Protein AF-A0AAN6LXQ5-F1 (afdb_monomer_lite)

pLDDT: mean 80.44, std 11.34, range [42.41, 91.75]

Radius of gyration: 15.54 Å; chains: 1; bounding box: 41×31×37 Å

Foldseek 3Di:
DDDDPVLVVLCVVLVVVLVVLLCLLPHCVLPDAKDKDKDWDWDFDQDPNDTDIAIKIKIWIWRPDPPPVPIGTSFIFDIDSDNSVNSVRRSVVSVVSSVVVVD

Sequence (103 aa):
MAQSAEEIKAIRDLKPLLLSDVHAAYGPKDGNNLRFDITTSSRIVTFDGKLVPRLIAQAIVYTSARPYASWTLVSKGEESNSILGAYVSLWNRVQADMGLIVG

Secondary structure (DSSP, 8-state):
-PPPHHHHHHHHHHHHHHHHHHHHHHGGGGTT-EEEEEEEEEEEEEETTEEEEEEEEEEEEEE-PSSGGG--EEEEPPPBSSHHHHHHHHHHHHHHHHHHHH-

Organism: NCBI:txid1892770

Structure (mmCIF, N/CA/C/O backbone):
data_AF-A0AAN6LXQ5-F1
#
_entry.id   AF-A0AAN6LXQ5-F1
#
loop_
_atom_site.group_PDB
_atom_site.id
_atom_site.type_symbol
_atom_site.label_atom_id
_atom_site.label_alt_id
_atom_site.label_comp_id
_atom_site.label_asym_id
_atom_site.label_entity_id
_atom_site.label_seq_id
_atom_site.pdbx_PDB_ins_code
_atom_site.Cartn_x
_atom_site.Cartn_y
_atom_site.Cartn_z
_atom_site.occupancy
_atom_site.B_iso_or_equiv
_atom_site.auth_seq_id
_atom_site.auth_comp_id
_atom_site.auth_asym_id
_atom_site.auth_atom_id
_atom_site.pdbx_PDB_model_num
ATOM 1 N N . MET A 1 1 ? 11.870 12.853 -13.337 1.00 46.09 1 MET A N 1
ATOM 2 C CA . MET A 1 1 ? 10.961 12.100 -14.225 1.00 46.09 1 MET A CA 1
ATOM 3 C C . MET A 1 1 ? 9.580 12.699 -14.036 1.00 46.09 1 MET A C 1
ATOM 5 O O . MET A 1 1 ? 9.120 12.720 -12.903 1.00 46.09 1 MET A O 1
ATOM 9 N N . ALA A 1 2 ? 8.991 13.303 -15.068 1.00 50.97 2 ALA A N 1
ATOM 10 C CA . ALA A 1 2 ? 7.633 13.837 -14.972 1.00 50.97 2 ALA A CA 1
ATOM 11 C C . ALA A 1 2 ? 6.647 12.658 -14.973 1.00 50.97 2 ALA A C 1
ATOM 13 O O . ALA A 1 2 ? 6.728 11.820 -15.868 1.00 50.97 2 ALA A O 1
ATOM 14 N N . GLN A 1 3 ? 5.770 12.561 -13.968 1.00 63.72 3 GLN A N 1
ATOM 15 C CA . GLN A 1 3 ? 4.656 11.605 -13.999 1.00 63.72 3 GLN A CA 1
ATOM 16 C C . GLN A 1 3 ? 3.745 11.944 -15.182 1.00 63.72 3 GLN A C 1
ATOM 18 O O . GLN A 1 3 ? 3.454 13.121 -15.415 1.00 63.72 3 GLN A O 1
ATOM 23 N N . SER A 1 4 ? 3.308 10.937 -15.942 1.00 77.88 4 SER A N 1
ATOM 24 C CA . SER A 1 4 ? 2.372 11.165 -17.045 1.00 77.88 4 SER A CA 1
ATOM 25 C C . SER A 1 4 ? 0.997 11.564 -16.491 1.00 77.88 4 SER A C 1
ATOM 27 O O . SER A 1 4 ? 0.593 11.131 -15.410 1.00 77.88 4 SER A O 1
ATOM 29 N N . ALA A 1 5 ? 0.251 12.399 -17.220 1.00 80.62 5 ALA A N 1
ATOM 30 C CA . ALA A 1 5 ? -1.090 12.829 -16.804 1.00 80.62 5 ALA A CA 1
ATOM 31 C C . ALA A 1 5 ? -2.054 11.641 -16.589 1.00 80.62 5 ALA A C 1
ATOM 33 O O . ALA A 1 5 ? -2.952 11.701 -15.748 1.00 80.62 5 ALA A O 1
ATOM 34 N N . GLU A 1 6 ? -1.835 10.547 -17.319 1.00 80.44 6 GLU A N 1
ATOM 35 C CA . GLU A 1 6 ? -2.576 9.291 -17.191 1.00 80.44 6 GLU A CA 1
ATOM 36 C C . GLU A 1 6 ? -2.296 8.587 -15.861 1.00 80.44 6 GLU A C 1
ATOM 38 O O . GLU A 1 6 ? -3.231 8.129 -15.205 1.00 80.44 6 GLU A O 1
ATOM 43 N N . GLU A 1 7 ? -1.035 8.559 -15.418 1.00 77.00 7 GLU A N 1
ATOM 44 C CA . GLU A 1 7 ? -0.651 7.955 -14.140 1.00 77.00 7 GLU A CA 1
ATOM 45 C C . GLU A 1 7 ? -1.277 8.718 -12.963 1.00 77.00 7 GLU A C 1
ATOM 47 O O . GLU A 1 7 ? -1.838 8.110 -12.051 1.00 77.00 7 GLU A O 1
ATOM 52 N N . ILE A 1 8 ? -1.280 10.054 -13.021 1.00 81.88 8 ILE A N 1
ATOM 53 C CA . ILE A 1 8 ? -1.916 10.905 -12.002 1.00 81.88 8 ILE A CA 1
ATOM 54 C C . ILE A 1 8 ? -3.425 10.644 -11.935 1.00 81.88 8 ILE A C 1
ATOM 56 O O . ILE A 1 8 ? -3.987 10.538 -10.842 1.00 81.88 8 ILE A O 1
ATOM 60 N N . LYS A 1 9 ? -4.090 10.521 -13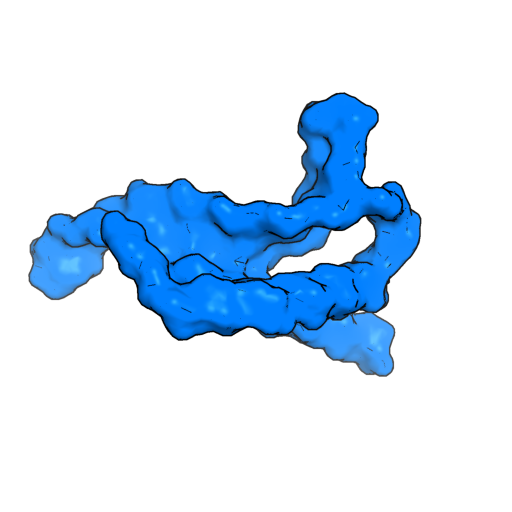.090 1.00 84.62 9 LYS A N 1
ATOM 61 C CA . LYS A 1 9 ? -5.527 10.230 -13.156 1.00 84.62 9 LYS A CA 1
ATOM 62 C C . LYS A 1 9 ? -5.845 8.852 -12.570 1.00 84.62 9 LYS A C 1
ATOM 64 O O . LYS A 1 9 ? -6.714 8.757 -11.710 1.00 84.62 9 LYS A O 1
ATOM 69 N N . ALA A 1 10 ? -5.104 7.817 -12.968 1.00 82.12 10 ALA A N 1
ATOM 70 C CA . ALA A 1 10 ? -5.297 6.460 -12.458 1.00 82.12 10 ALA A CA 1
ATOM 71 C C . ALA A 1 10 ? -5.118 6.391 -10.932 1.00 82.12 10 ALA A C 1
ATOM 73 O O . ALA A 1 10 ? -5.943 5.806 -10.234 1.00 82.12 10 ALA A O 1
ATOM 74 N N . ILE A 1 11 ? -4.089 7.055 -10.395 1.00 82.19 11 ILE A N 1
ATOM 75 C CA . ILE A 1 11 ? -3.862 7.162 -8.947 1.00 82.19 11 ILE A CA 1
ATOM 76 C C . ILE A 1 11 ? -5.038 7.861 -8.250 1.00 82.19 11 ILE A C 1
ATOM 78 O O . ILE A 1 11 ? -5.489 7.412 -7.193 1.00 82.19 11 ILE A O 1
ATOM 82 N N . ARG A 1 12 ? -5.547 8.955 -8.832 1.00 85.06 12 ARG A N 1
ATOM 83 C CA . ARG A 1 12 ? -6.673 9.717 -8.275 1.00 85.06 12 ARG A CA 1
ATOM 84 C C . ARG A 1 12 ? -7.945 8.879 -8.184 1.00 85.06 12 ARG A C 1
ATOM 86 O O . ARG A 1 12 ? -8.671 9.015 -7.204 1.00 85.06 12 ARG A O 1
ATOM 93 N N . ASP A 1 13 ? -8.190 8.032 -9.177 1.00 85.44 13 ASP A N 1
ATOM 94 C CA . ASP A 1 13 ? -9.405 7.225 -9.266 1.00 85.44 13 ASP A CA 1
ATOM 95 C C . ASP A 1 13 ? -9.309 5.946 -8.404 1.00 85.44 13 ASP A C 1
ATOM 97 O O . ASP A 1 13 ? -10.291 5.545 -7.783 1.00 85.44 13 ASP A O 1
ATOM 101 N N . LEU A 1 14 ? -8.117 5.344 -8.282 1.00 82.56 14 LEU A N 1
ATOM 102 C CA . LEU A 1 14 ? -7.891 4.131 -7.480 1.00 82.56 14 LEU A CA 1
ATOM 103 C C . LEU A 1 14 ? -7.801 4.397 -5.973 1.00 82.56 14 LEU A C 1
ATOM 105 O O . LEU A 1 14 ? -8.218 3.564 -5.168 1.00 82.56 14 LEU A O 1
ATOM 109 N N . LYS A 1 15 ? -7.251 5.546 -5.561 1.00 83.44 15 LYS A N 1
ATOM 110 C CA . LYS A 1 15 ? -7.007 5.844 -4.141 1.00 83.44 15 LYS A CA 1
ATOM 111 C C . LYS A 1 15 ? -8.278 5.795 -3.268 1.00 83.44 15 LYS A C 1
ATOM 113 O O . LYS A 1 15 ? -8.198 5.204 -2.191 1.00 83.44 15 LYS A O 1
ATOM 118 N N . PRO A 1 16 ? -9.428 6.375 -3.668 1.00 84.88 16 PRO A N 1
ATOM 119 C CA . PRO A 1 16 ? -10.662 6.288 -2.886 1.00 84.88 16 PRO A CA 1
ATOM 120 C C . PRO A 1 16 ? -11.180 4.853 -2.741 1.00 84.88 16 PRO A C 1
ATOM 122 O O . PRO A 1 16 ? -11.603 4.480 -1.650 1.00 84.88 16 PRO A O 1
ATOM 125 N N . LEU A 1 17 ? -11.104 4.051 -3.811 1.00 86.19 17 LEU A N 1
ATOM 126 C CA . LEU A 1 17 ? -11.531 2.647 -3.804 1.00 86.19 17 LEU A CA 1
ATOM 127 C C . LEU A 1 17 ? -10.693 1.835 -2.815 1.00 86.19 17 LEU A C 1
ATOM 129 O O . LEU A 1 17 ? -11.235 1.192 -1.924 1.00 86.19 17 LEU A O 1
ATOM 133 N N . LEU A 1 18 ? -9.369 1.975 -2.890 1.00 86.19 18 LEU A N 1
ATOM 134 C CA . LEU A 1 18 ? -8.448 1.305 -1.979 1.00 86.19 18 LEU A CA 1
ATOM 135 C C . LEU A 1 18 ? -8.716 1.666 -0.514 1.00 86.19 18 LEU A C 1
ATOM 137 O O . LEU A 1 18 ? -8.737 0.787 0.338 1.00 86.19 18 LEU A O 1
ATOM 141 N N . LEU A 1 19 ? -8.931 2.947 -0.199 1.00 83.44 19 LEU A N 1
ATOM 142 C CA . LEU A 1 19 ? -9.231 3.362 1.176 1.00 83.44 19 LEU A CA 1
ATOM 143 C C . LEU A 1 19 ? -10.579 2.821 1.670 1.00 83.44 19 LEU A C 1
ATOM 145 O O . LEU A 1 19 ? -10.689 2.476 2.846 1.00 83.44 19 LEU A O 1
ATOM 149 N N . SER A 1 20 ? -11.576 2.729 0.786 1.00 84.62 20 SER A N 1
ATOM 150 C CA . SER A 1 20 ? -12.866 2.102 1.088 1.00 84.62 20 SER A CA 1
ATOM 151 C C . SER A 1 20 ? -12.698 0.614 1.404 1.00 84.62 20 SER A C 1
ATOM 153 O O . SER A 1 20 ? -13.198 0.144 2.423 1.00 84.62 20 SER A O 1
ATOM 155 N N . ASP A 1 21 ? -11.939 -0.108 0.582 1.00 86.56 21 ASP A N 1
ATOM 156 C CA . ASP A 1 21 ? -11.690 -1.542 0.750 1.00 86.56 21 ASP A CA 1
ATOM 157 C C . ASP A 1 21 ? -10.873 -1.838 2.011 1.00 86.56 21 ASP A C 1
ATOM 159 O O . ASP A 1 21 ? -11.198 -2.743 2.774 1.00 86.56 21 ASP A O 1
ATOM 163 N N . VAL A 1 22 ? -9.857 -1.022 2.305 1.00 84.44 22 VAL A N 1
ATOM 164 C CA . VAL A 1 22 ? -9.102 -1.118 3.564 1.00 84.44 22 VAL A CA 1
ATOM 165 C C . VAL A 1 22 ? -10.030 -0.888 4.754 1.00 84.44 22 VAL A C 1
ATOM 167 O O . VAL A 1 22 ? -9.953 -1.609 5.746 1.00 84.44 22 VAL A O 1
ATOM 170 N N . HIS A 1 23 ? -10.919 0.103 4.680 1.00 81.00 23 HIS A N 1
ATOM 171 C CA . HIS A 1 23 ? -11.873 0.338 5.756 1.00 81.00 23 HIS A CA 1
ATOM 172 C C . HIS A 1 23 ? -12.823 -0.851 5.944 1.00 81.00 23 HIS A C 1
ATOM 174 O O . HIS A 1 23 ? -13.093 -1.228 7.079 1.00 81.00 23 HIS A O 1
ATOM 180 N N . ALA A 1 24 ? -13.282 -1.473 4.857 1.00 83.06 24 ALA A N 1
ATOM 181 C CA . ALA A 1 24 ? -14.119 -2.667 4.918 1.00 83.06 24 ALA A CA 1
ATOM 182 C C . ALA A 1 24 ? -13.371 -3.882 5.498 1.00 83.06 24 ALA A C 1
ATOM 184 O O . ALA A 1 24 ? -13.928 -4.600 6.325 1.00 83.06 24 ALA A O 1
ATOM 185 N N . ALA A 1 25 ? -12.111 -4.089 5.107 1.00 83.25 25 ALA A N 1
ATOM 186 C CA . ALA A 1 25 ? -11.289 -5.213 5.553 1.00 83.25 25 ALA A CA 1
ATOM 187 C C . ALA A 1 25 ? -10.852 -5.095 7.022 1.00 83.25 25 ALA A C 1
ATOM 189 O O . ALA A 1 25 ? -10.881 -6.076 7.764 1.00 83.25 25 ALA A O 1
ATOM 190 N N . TYR A 1 26 ? -10.432 -3.899 7.448 1.00 78.12 26 TYR A N 1
ATOM 191 C CA . TYR A 1 26 ? -9.741 -3.709 8.731 1.00 78.12 26 TYR A CA 1
ATOM 192 C C . TYR A 1 26 ? -10.540 -2.875 9.755 1.00 78.12 26 TYR A C 1
ATOM 194 O O . TYR A 1 26 ? -10.318 -3.008 10.959 1.00 78.12 26 TYR A O 1
ATOM 202 N N . GLY A 1 27 ? -11.546 -2.107 9.319 1.00 66.38 27 GLY A N 1
ATOM 203 C CA . GLY A 1 27 ? -12.615 -1.567 10.169 1.00 66.38 27 GLY A CA 1
ATOM 204 C C . GLY A 1 27 ? -12.196 -0.662 11.347 1.00 66.38 27 GLY A C 1
ATOM 205 O O . GLY A 1 27 ? -11.064 -0.185 11.431 1.00 66.38 27 GLY A O 1
ATOM 206 N N . PRO A 1 28 ? -13.118 -0.393 12.297 1.00 57.59 28 PRO A N 1
ATOM 207 C CA . PRO A 1 28 ? -12.932 0.574 13.388 1.00 57.59 28 PRO A CA 1
ATOM 208 C C . PRO A 1 28 ? -11.950 0.134 14.490 1.00 57.59 2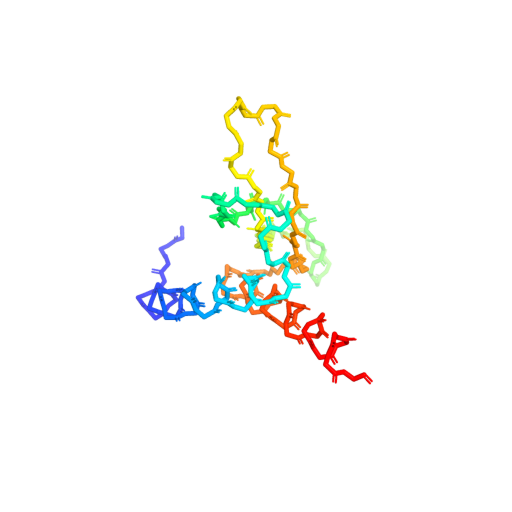8 PRO A C 1
ATOM 210 O O . PRO A 1 28 ? -11.747 0.888 15.441 1.00 57.59 28 PRO A O 1
ATOM 213 N N . LYS A 1 29 ? -11.318 -1.048 14.374 1.00 56.22 29 LYS A N 1
ATOM 214 C CA . LYS A 1 29 ? -10.248 -1.495 15.289 1.00 56.22 29 LYS A CA 1
ATOM 215 C C . LYS A 1 29 ? -9.043 -0.546 15.268 1.00 56.22 29 LYS A C 1
ATOM 217 O O . LYS A 1 29 ? -8.416 -0.350 16.301 1.00 56.22 29 LYS A O 1
ATOM 222 N N . ASP A 1 30 ? -8.819 0.110 14.131 1.00 58.91 30 ASP A N 1
ATOM 223 C CA . ASP A 1 30 ? -7.779 1.118 13.896 1.00 58.91 30 ASP A CA 1
ATOM 224 C C . ASP A 1 30 ? -8.367 2.539 13.755 1.00 58.91 30 ASP A C 1
ATOM 226 O O . ASP A 1 30 ? -7.879 3.395 13.009 1.00 58.91 30 ASP A O 1
ATOM 230 N N . GLY A 1 31 ? -9.470 2.760 14.480 1.00 54.25 31 GLY A N 1
ATOM 231 C CA . GLY A 1 31 ? -10.362 3.912 14.455 1.00 54.25 31 GLY A CA 1
ATOM 232 C C . GLY A 1 31 ? -9.723 5.263 14.123 1.00 54.25 31 GLY A C 1
ATOM 233 O O . GLY A 1 31 ? -8.994 5.864 14.910 1.00 54.25 31 GLY A O 1
ATOM 234 N N . ASN A 1 32 ? -10.171 5.781 12.980 1.00 60.03 32 ASN A N 1
ATOM 235 C CA . ASN A 1 32 ? -10.367 7.193 12.648 1.00 60.03 32 ASN A CA 1
ATOM 236 C C . ASN A 1 32 ? -9.261 7.971 11.946 1.00 60.03 32 ASN A C 1
ATOM 238 O O . ASN A 1 32 ? -9.507 9.128 11.628 1.00 60.03 32 ASN A O 1
ATOM 242 N N . ASN A 1 33 ? -8.117 7.387 11.589 1.00 73.31 33 ASN A N 1
ATOM 243 C CA . ASN A 1 33 ? -7.144 8.120 10.770 1.00 73.31 33 ASN A CA 1
ATOM 244 C C . ASN A 1 33 ? -6.293 7.209 9.880 1.00 73.31 33 ASN A C 1
ATOM 246 O O . ASN A 1 33 ? -5.068 7.234 9.960 1.00 73.31 33 ASN A O 1
ATOM 250 N N . LEU A 1 34 ? -6.904 6.412 9.005 1.00 77.62 34 LEU A N 1
ATOM 251 C CA . LEU A 1 34 ? -6.122 5.723 7.977 1.00 77.62 34 LEU A CA 1
ATOM 252 C C . LEU A 1 34 ? -5.458 6.754 7.058 1.00 77.62 34 LEU A C 1
ATOM 254 O O . LEU A 1 34 ? -6.097 7.672 6.536 1.00 77.62 34 LEU A O 1
ATOM 258 N N . ARG A 1 35 ? -4.151 6.613 6.873 1.00 80.62 35 ARG A N 1
ATOM 259 C CA . ARG A 1 35 ? -3.356 7.400 5.938 1.00 80.62 35 ARG A CA 1
ATOM 260 C C . ARG A 1 35 ? -2.721 6.468 4.939 1.00 80.62 35 ARG A C 1
ATOM 262 O O . ARG A 1 35 ? -2.334 5.351 5.257 1.00 80.62 35 ARG A O 1
ATOM 269 N N . PHE A 1 36 ? -2.629 6.978 3.728 1.00 83.25 36 PHE A N 1
ATOM 270 C CA . PHE A 1 36 ? -2.033 6.295 2.605 1.00 83.25 36 PHE A CA 1
ATOM 271 C C . PHE A 1 36 ? -0.774 7.050 2.201 1.00 83.25 36 PHE A C 1
ATOM 273 O O . PHE A 1 36 ? -0.833 8.276 2.047 1.00 83.25 36 PHE A O 1
ATOM 280 N N . ASP A 1 37 ? 0.310 6.318 1.977 1.00 86.56 37 ASP A N 1
ATOM 281 C CA . ASP A 1 37 ? 1.564 6.857 1.460 1.00 86.56 37 ASP A CA 1
ATOM 282 C C . ASP A 1 37 ? 2.233 5.871 0.493 1.00 86.56 37 ASP A C 1
ATOM 284 O O . ASP A 1 37 ? 1.874 4.692 0.421 1.00 86.56 37 ASP A O 1
ATOM 288 N N . ILE A 1 38 ? 3.191 6.373 -0.281 1.00 85.06 38 ILE A N 1
ATOM 289 C CA . ILE A 1 38 ? 4.002 5.591 -1.209 1.00 85.06 38 ILE A CA 1
ATOM 290 C C . ILE A 1 38 ? 5.455 5.8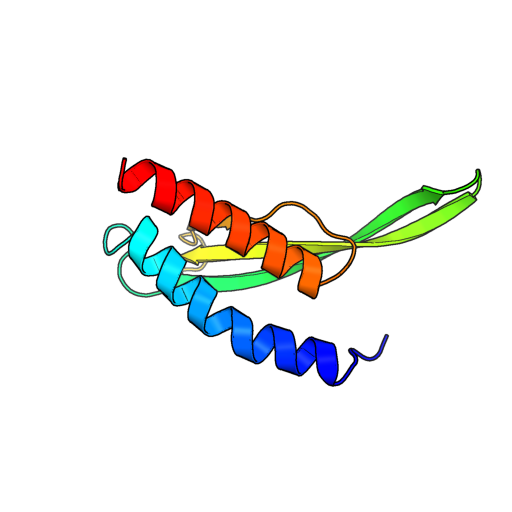63 -0.894 1.00 85.06 38 ILE A C 1
ATOM 292 O O . ILE A 1 38 ? 5.965 6.961 -1.110 1.00 85.06 38 ILE A O 1
ATOM 296 N N . THR A 1 39 ? 6.143 4.828 -0.440 1.00 88.06 39 THR A N 1
ATOM 297 C CA . THR A 1 39 ? 7.583 4.894 -0.263 1.00 88.06 39 THR A CA 1
ATOM 298 C C . THR A 1 39 ? 8.249 4.614 -1.602 1.00 88.06 39 THR A C 1
ATOM 300 O O . THR A 1 39 ? 7.902 3.671 -2.313 1.00 88.06 39 THR A O 1
ATOM 303 N N . THR A 1 40 ? 9.210 5.455 -1.973 1.00 85.94 40 THR A N 1
ATOM 304 C CA . THR A 1 40 ? 10.039 5.240 -3.159 1.00 85.94 40 THR A CA 1
ATOM 305 C C . THR A 1 40 ? 11.498 5.152 -2.754 1.00 85.94 40 THR A C 1
ATOM 307 O O . THR A 1 40 ? 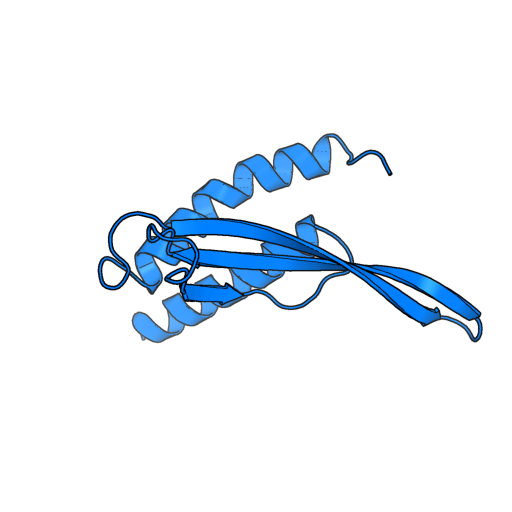11.995 6.013 -2.031 1.00 85.94 40 THR A O 1
ATOM 310 N N . SER A 1 41 ? 12.202 4.144 -3.252 1.00 86.88 41 SER A N 1
ATOM 311 C CA . SER A 1 41 ? 13.645 3.985 -3.097 1.00 86.88 41 SER A CA 1
ATOM 312 C C . SER A 1 41 ? 14.291 3.716 -4.452 1.00 86.88 41 SER A C 1
ATOM 314 O O . SER A 1 41 ? 13.634 3.285 -5.397 1.00 86.88 41 SER A O 1
ATOM 316 N N . SER A 1 42 ? 15.585 3.995 -4.567 1.00 85.00 42 SER A N 1
ATOM 317 C CA . SER A 1 42 ? 16.373 3.605 -5.735 1.00 85.00 42 SER A CA 1
ATOM 318 C C . SER A 1 42 ? 17.243 2.419 -5.348 1.00 85.00 42 SER A C 1
ATOM 320 O O . SER A 1 42 ? 17.950 2.478 -4.341 1.00 85.00 42 SER A O 1
ATOM 322 N N . ARG A 1 43 ? 17.191 1.340 -6.129 1.00 84.38 43 ARG A N 1
ATOM 323 C CA . ARG A 1 43 ? 18.069 0.177 -5.970 1.00 84.38 43 ARG A CA 1
ATOM 324 C C . ARG A 1 43 ? 18.849 -0.043 -7.251 1.00 84.38 43 ARG A C 1
ATOM 326 O O . ARG A 1 43 ? 18.295 0.063 -8.339 1.00 84.38 43 ARG A O 1
ATOM 333 N N . ILE A 1 44 ? 20.126 -0.381 -7.132 1.00 87.19 44 ILE A N 1
ATOM 334 C CA . ILE A 1 44 ? 20.902 -0.838 -8.283 1.00 87.19 44 ILE A CA 1
ATOM 335 C C . ILE A 1 44 ? 20.539 -2.304 -8.521 1.00 87.19 44 ILE A C 1
ATOM 337 O O . ILE A 1 44 ? 20.688 -3.129 -7.623 1.00 87.19 44 ILE A O 1
ATOM 341 N N . VAL A 1 45 ? 20.048 -2.619 -9.718 1.00 84.31 45 VAL A N 1
ATOM 342 C CA . VAL A 1 45 ? 19.777 -3.996 -10.148 1.00 84.31 45 VAL A CA 1
ATOM 343 C C . VAL A 1 45 ? 20.666 -4.357 -11.327 1.00 84.31 45 VAL A C 1
ATOM 345 O O . VAL A 1 45 ? 21.043 -3.490 -12.116 1.00 84.31 45 VAL A O 1
ATOM 348 N N . THR A 1 46 ? 20.966 -5.642 -11.476 1.00 86.75 46 THR A N 1
ATOM 349 C CA . THR A 1 46 ? 21.622 -6.149 -12.681 1.00 86.75 46 THR A CA 1
ATOM 350 C C . THR A 1 46 ? 20.557 -6.487 -13.718 1.00 86.75 46 THR A C 1
ATOM 352 O O . THR A 1 46 ? 19.727 -7.364 -13.487 1.00 86.75 46 THR A O 1
ATOM 355 N N . PHE A 1 47 ? 20.574 -5.800 -14.857 1.00 80.56 47 PHE A N 1
ATOM 356 C CA . PHE A 1 47 ? 19.734 -6.101 -16.013 1.00 80.56 47 PHE A CA 1
ATOM 357 C C . PHE A 1 47 ? 20.638 -6.265 -17.230 1.00 80.56 47 PHE A C 1
ATOM 359 O O . PHE A 1 47 ? 21.425 -5.370 -17.533 1.00 80.56 47 PHE A O 1
ATOM 366 N N . ASP A 1 48 ? 20.566 -7.426 -17.882 1.00 86.75 48 ASP A N 1
ATOM 367 C CA . ASP A 1 48 ? 21.406 -7.758 -19.041 1.00 86.75 48 ASP A CA 1
ATOM 368 C C . ASP A 1 48 ? 22.916 -7.535 -18.784 1.00 86.75 48 ASP A C 1
ATOM 370 O O . ASP A 1 48 ? 23.631 -6.868 -19.531 1.00 86.75 48 ASP A O 1
ATOM 374 N N . GLY A 1 49 ? 23.396 -8.003 -17.625 1.00 89.88 49 GLY A N 1
ATOM 375 C CA . GLY A 1 49 ? 24.801 -7.876 -17.213 1.00 89.88 49 GLY A CA 1
ATOM 376 C C . GLY A 1 49 ? 25.257 -6.463 -16.821 1.00 89.88 49 GLY A C 1
ATOM 377 O O . GLY A 1 49 ? 26.416 -6.286 -16.451 1.00 89.88 49 GLY A O 1
ATOM 378 N N . LYS A 1 50 ? 24.375 -5.456 -16.856 1.00 88.94 50 LYS A N 1
ATOM 379 C CA . LYS A 1 50 ? 24.690 -4.068 -16.486 1.00 88.94 50 LYS A CA 1
ATOM 380 C C . LYS A 1 50 ? 24.018 -3.671 -15.179 1.00 88.94 50 LYS A C 1
ATOM 382 O O . LYS A 1 50 ? 22.876 -4.042 -14.920 1.00 88.94 50 LYS A O 1
ATOM 387 N N . LEU A 1 51 ? 24.721 -2.872 -14.378 1.00 88.25 51 LEU A N 1
ATOM 388 C CA . LEU A 1 51 ? 24.171 -2.246 -13.178 1.00 88.25 51 LEU A CA 1
ATOM 389 C C . LEU A 1 51 ? 23.330 -1.037 -13.585 1.00 88.25 51 LEU A C 1
ATOM 391 O O . LEU A 1 51 ? 23.855 -0.060 -14.116 1.00 88.25 51 LEU A O 1
ATOM 395 N N . VAL A 1 52 ? 22.026 -1.109 -13.338 1.00 86.31 52 VAL A N 1
ATOM 396 C CA . VAL A 1 52 ? 21.068 -0.064 -13.702 1.00 86.31 52 VAL A CA 1
ATOM 397 C C . VAL A 1 52 ? 20.328 0.399 -12.444 1.00 86.31 52 VAL A C 1
ATOM 399 O O . VAL A 1 52 ? 19.855 -0.442 -11.674 1.00 86.31 52 VAL A O 1
ATOM 402 N N . PRO A 1 53 ? 20.208 1.718 -12.199 1.00 81.25 53 PRO A N 1
ATOM 403 C CA . PRO A 1 53 ? 19.356 2.220 -11.131 1.00 81.25 53 PRO A CA 1
ATOM 404 C C . PRO A 1 53 ? 17.888 1.940 -11.469 1.00 81.25 53 PRO A C 1
ATOM 406 O O . PRO A 1 53 ? 17.390 2.325 -12.526 1.00 81.25 53 PRO A O 1
ATOM 409 N N . ARG A 1 54 ? 17.185 1.279 -10.554 1.00 83.31 54 ARG A N 1
ATOM 410 C CA . ARG A 1 54 ? 15.765 0.955 -10.655 1.00 83.31 54 ARG A CA 1
ATOM 411 C C . ARG A 1 54 ? 15.013 1.653 -9.536 1.00 83.31 54 ARG A C 1
ATOM 413 O O . ARG A 1 54 ? 15.343 1.498 -8.360 1.00 83.31 54 ARG A O 1
ATOM 420 N N . LEU A 1 55 ? 13.985 2.404 -9.915 1.00 82.56 55 LEU A N 1
ATOM 421 C CA . LEU A 1 55 ? 13.011 2.915 -8.965 1.00 82.56 55 LEU A CA 1
ATOM 422 C C . LEU A 1 55 ? 12.206 1.743 -8.408 1.00 82.56 55 LEU A C 1
ATOM 424 O O . LEU A 1 55 ? 11.697 0.925 -9.170 1.00 82.56 55 LEU A O 1
ATOM 428 N N . ILE A 1 56 ? 12.083 1.696 -7.091 1.00 88.94 56 ILE A N 1
ATOM 429 C CA . ILE A 1 56 ? 11.227 0.773 -6.366 1.00 88.94 56 ILE A CA 1
ATOM 430 C C . ILE A 1 56 ? 10.213 1.605 -5.593 1.00 88.94 56 ILE A C 1
ATOM 432 O O . ILE A 1 56 ? 10.593 2.437 -4.774 1.00 88.94 56 ILE A O 1
ATOM 436 N N . ALA A 1 57 ? 8.934 1.389 -5.863 1.00 88.62 57 ALA A N 1
ATOM 437 C CA . ALA A 1 57 ? 7.813 2.003 -5.173 1.00 88.62 57 ALA A CA 1
ATOM 438 C C . ALA A 1 57 ? 7.052 0.943 -4.367 1.00 88.62 57 ALA A C 1
ATOM 440 O O . ALA A 1 57 ? 6.867 -0.179 -4.838 1.00 88.62 57 ALA A O 1
ATOM 441 N N . GLN A 1 58 ? 6.576 1.304 -3.179 1.00 91.44 58 GLN A N 1
ATOM 442 C CA . GLN A 1 58 ? 5.719 0.464 -2.349 1.00 91.44 58 GLN A CA 1
ATOM 443 C C . GLN A 1 58 ? 4.604 1.314 -1.737 1.00 91.44 58 GLN A C 1
ATOM 445 O O . GLN A 1 58 ? 4.863 2.339 -1.111 1.00 91.44 58 GLN A O 1
ATOM 450 N N . ALA A 1 59 ? 3.356 0.888 -1.925 1.00 90.38 59 ALA A N 1
ATOM 451 C CA . ALA A 1 59 ? 2.195 1.548 -1.343 1.00 90.38 59 ALA A CA 1
ATOM 452 C C . ALA A 1 59 ? 1.918 0.989 0.056 1.00 90.38 59 ALA A C 1
ATOM 454 O O . ALA A 1 59 ? 1.932 -0.231 0.259 1.00 90.38 59 ALA A O 1
ATOM 455 N N . ILE A 1 60 ? 1.651 1.880 1.009 1.00 90.38 60 ILE A N 1
ATOM 456 C CA . ILE A 1 60 ? 1.404 1.543 2.411 1.00 90.38 60 ILE A CA 1
ATOM 457 C C . ILE A 1 60 ? 0.166 2.265 2.939 1.00 90.38 60 ILE A C 1
ATO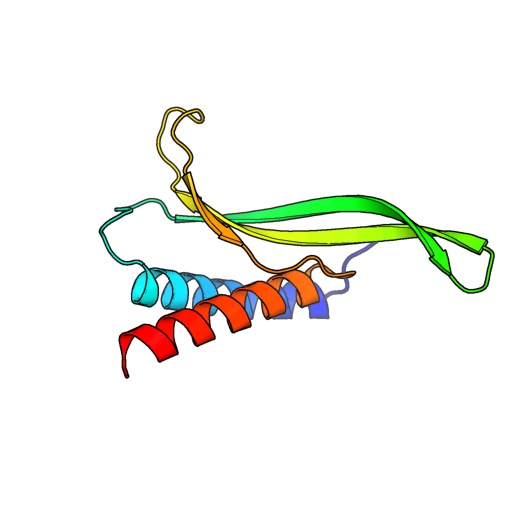M 459 O O . ILE A 1 60 ? -0.121 3.407 2.574 1.00 90.38 60 ILE A O 1
ATOM 463 N N . VAL A 1 61 ? -0.545 1.603 3.847 1.00 87.12 61 VAL A N 1
ATOM 464 C CA . VAL A 1 61 ? -1.600 2.207 4.659 1.00 87.12 61 VAL A CA 1
ATOM 465 C C . VAL A 1 61 ? -1.256 2.025 6.125 1.00 87.12 61 VAL A C 1
ATOM 467 O O . VAL A 1 61 ? -0.874 0.939 6.554 1.00 87.12 61 VAL A O 1
ATOM 470 N N . TYR A 1 62 ? -1.373 3.101 6.891 1.00 86.00 62 TYR A N 1
ATOM 471 C CA . TYR A 1 62 ? -1.033 3.149 8.307 1.00 86.00 62 TYR A CA 1
ATOM 472 C C . TYR A 1 62 ? -2.061 3.958 9.090 1.00 86.00 62 TYR A C 1
ATOM 474 O O . TYR A 1 62 ? -2.809 4.767 8.534 1.00 86.00 62 TYR A O 1
ATOM 482 N N . THR A 1 63 ? -2.084 3.763 10.403 1.00 83.38 63 THR A N 1
ATOM 483 C CA . THR A 1 63 ? -2.864 4.593 11.315 1.00 83.38 63 THR A CA 1
ATOM 484 C C . THR A 1 63 ? -2.114 5.890 11.604 1.00 83.38 63 THR A C 1
ATOM 486 O O . THR A 1 63 ? -0.946 5.902 11.980 1.00 83.38 63 THR A O 1
ATOM 489 N N . SER A 1 64 ? -2.782 7.026 11.435 1.00 71.31 64 SER A N 1
ATOM 490 C CA . SER A 1 64 ? -2.301 8.331 11.880 1.00 71.31 64 SER A CA 1
ATOM 491 C C . SER A 1 64 ? -2.746 8.531 13.322 1.00 71.31 64 SER A C 1
ATOM 493 O O . SER A 1 64 ? -3.735 9.208 13.613 1.00 71.31 64 SER A O 1
ATOM 495 N N . ALA A 1 65 ? -2.005 7.932 14.241 1.00 60.59 65 ALA A N 1
ATOM 496 C CA . ALA A 1 65 ? -2.066 8.331 15.633 1.00 60.59 65 ALA A CA 1
ATOM 497 C C . ALA A 1 65 ? -1.116 9.527 15.835 1.00 60.59 65 ALA A C 1
ATOM 499 O O . ALA A 1 65 ? -0.027 9.586 15.265 1.00 60.59 65 ALA A O 1
ATOM 500 N N . ARG A 1 66 ? -1.546 10.549 16.579 1.00 60.38 66 ARG A N 1
ATOM 501 C CA . ARG A 1 66 ? -0.607 11.521 17.155 1.00 60.38 66 ARG A CA 1
ATOM 502 C C . ARG A 1 66 ? -0.258 10.997 18.546 1.00 60.38 66 ARG A C 1
ATOM 504 O O . ARG A 1 66 ? -1.193 10.686 19.284 1.00 60.38 66 ARG A O 1
ATOM 511 N N . PRO A 1 67 ? 1.027 10.913 18.925 1.00 64.94 67 PRO A N 1
ATOM 512 C CA . PRO A 1 67 ? 2.240 11.347 18.207 1.00 64.94 67 PRO A CA 1
ATOM 513 C C . PRO A 1 67 ? 2.687 10.401 17.072 1.00 64.94 67 PRO A C 1
ATOM 515 O O . PRO A 1 67 ? 2.298 9.248 17.048 1.00 64.94 67 PRO A O 1
ATOM 518 N N . TYR A 1 68 ? 3.568 10.851 16.165 1.00 64.50 68 TYR A N 1
ATOM 519 C CA . TYR A 1 68 ? 4.096 10.032 15.049 1.00 64.50 68 TYR A CA 1
ATOM 520 C C . TYR A 1 68 ? 4.647 8.655 15.468 1.00 64.50 68 TYR A C 1
ATOM 522 O O . TYR A 1 68 ? 4.589 7.704 14.697 1.00 64.50 68 TYR A O 1
ATOM 530 N N . ALA A 1 69 ? 5.152 8.537 16.699 1.00 68.69 69 ALA A N 1
ATOM 531 C CA . ALA A 1 69 ? 5.668 7.289 17.258 1.00 68.69 69 ALA A CA 1
ATOM 532 C C . ALA A 1 69 ? 4.611 6.179 17.417 1.00 68.69 69 ALA A C 1
ATOM 534 O O . ALA A 1 69 ? 4.983 5.025 17.593 1.00 68.69 69 ALA A O 1
ATOM 535 N N . SER A 1 70 ? 3.315 6.502 17.363 1.00 70.19 70 SER A N 1
ATOM 536 C CA . SER A 1 70 ? 2.227 5.520 17.431 1.00 70.19 70 SER A CA 1
ATOM 537 C C . SER A 1 70 ? 1.640 5.157 16.063 1.00 70.19 70 SER A C 1
ATOM 539 O O . SER A 1 70 ? 0.596 4.508 15.996 1.00 70.19 70 SER A O 1
ATOM 541 N N . TRP A 1 71 ? 2.296 5.546 14.962 1.00 79.56 71 TRP A N 1
ATOM 542 C CA . TRP A 1 71 ? 1.892 5.111 13.626 1.00 79.56 71 TRP A CA 1
ATOM 543 C C . TRP A 1 71 ? 2.070 3.605 13.493 1.00 79.56 71 TRP A C 1
ATOM 545 O O . TRP A 1 71 ? 3.171 3.082 13.652 1.00 79.56 71 TRP A O 1
ATOM 555 N N . THR A 1 72 ? 0.979 2.912 13.187 1.00 83.50 72 THR A N 1
ATOM 556 C CA . THR A 1 72 ? 0.983 1.458 13.018 1.00 83.50 72 THR A CA 1
ATOM 557 C C . THR A 1 72 ? 0.701 1.124 11.564 1.00 83.50 72 THR A C 1
ATOM 559 O O . THR A 1 72 ? -0.237 1.658 10.973 1.00 83.50 72 THR A O 1
ATOM 562 N N . LEU A 1 73 ? 1.527 0.263 10.968 1.00 87.25 73 LEU A N 1
ATOM 563 C CA . LEU A 1 73 ? 1.299 -0.236 9.615 1.00 87.25 73 LEU A CA 1
ATOM 564 C C . LEU A 1 73 ? 0.054 -1.130 9.612 1.00 87.25 73 LEU A C 1
ATOM 566 O O . LEU A 1 73 ? 0.023 -2.132 10.319 1.00 87.25 73 LEU A O 1
ATOM 570 N N . VAL A 1 74 ? -0.928 -0.779 8.787 1.00 86.88 74 VAL A N 1
ATOM 571 C CA . VAL A 1 74 ? -2.167 -1.547 8.602 1.00 86.88 74 VAL A CA 1
ATOM 572 C C . VAL A 1 74 ? -1.986 -2.549 7.470 1.00 86.88 74 VAL A C 1
ATOM 574 O O . VAL A 1 74 ? -2.241 -3.736 7.635 1.00 86.88 74 VAL A O 1
ATOM 577 N N . SER A 1 75 ? -1.503 -2.086 6.315 1.00 88.19 75 SER A N 1
ATOM 578 C CA . SER A 1 75 ? -1.266 -2.946 5.156 1.00 88.19 75 SER A CA 1
ATOM 579 C C . SER A 1 75 ? -0.190 -2.365 4.241 1.00 88.19 75 SER A C 1
ATOM 581 O O . SER A 1 75 ? 0.038 -1.153 4.215 1.00 88.19 75 SER A O 1
ATOM 583 N N . LYS A 1 76 ? 0.492 -3.2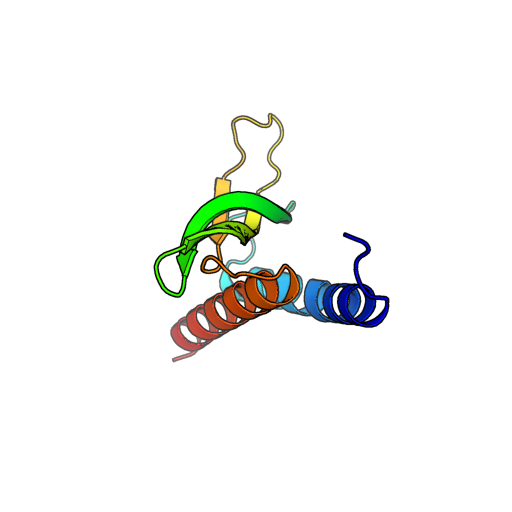31 3.490 1.00 91.38 76 LYS A N 1
ATOM 584 C CA . LYS A 1 76 ? 1.484 -2.845 2.478 1.00 91.38 76 LYS A CA 1
ATOM 585 C C . LYS A 1 76 ? 1.389 -3.746 1.253 1.00 91.38 76 LYS A C 1
ATOM 587 O O . LYS A 1 76 ? 1.199 -4.954 1.385 1.00 91.38 76 LYS A O 1
ATOM 592 N N . GLY A 1 77 ? 1.550 -3.146 0.078 1.00 87.75 77 GLY A N 1
ATOM 593 C CA . GLY A 1 77 ? 1.697 -3.871 -1.180 1.00 87.75 77 GLY A CA 1
ATOM 594 C C . GLY A 1 77 ? 3.110 -4.420 -1.351 1.00 87.75 77 GLY A C 1
ATOM 595 O O . GLY A 1 77 ? 4.026 -4.095 -0.588 1.00 87.75 77 GLY A O 1
ATOM 596 N N . GLU A 1 78 ? 3.306 -5.239 -2.374 1.00 91.00 78 GLU A N 1
ATOM 597 C CA . GLU A 1 78 ? 4.643 -5.621 -2.817 1.00 91.00 78 GLU A CA 1
ATOM 598 C C . GLU A 1 78 ? 5.362 -4.439 -3.479 1.00 91.00 78 GLU A C 1
ATOM 600 O O . GLU A 1 78 ? 4.769 -3.424 -3.856 1.00 91.00 78 GLU A O 1
ATOM 605 N N . GLU A 1 79 ? 6.679 -4.571 -3.595 1.00 90.56 79 GLU A N 1
ATOM 606 C CA . GLU A 1 79 ? 7.512 -3.612 -4.306 1.00 90.56 79 GLU A CA 1
ATOM 607 C C . GLU A 1 79 ? 7.248 -3.672 -5.817 1.00 90.56 79 GLU A C 1
ATOM 609 O O . GLU A 1 79 ? 7.184 -4.741 -6.420 1.00 90.56 79 GLU A O 1
ATOM 614 N N . SER A 1 80 ? 7.140 -2.505 -6.446 1.00 89.12 80 SER A N 1
ATOM 615 C CA . SER A 1 80 ? 6.888 -2.350 -7.878 1.00 89.12 80 SER A CA 1
ATOM 616 C C . SER A 1 80 ? 7.860 -1.355 -8.503 1.00 89.12 80 SER A C 1
ATOM 618 O O . SER A 1 80 ? 8.409 -0.485 -7.835 1.00 89.12 80 SER A O 1
ATOM 620 N N . ASN A 1 81 ? 8.039 -1.436 -9.819 1.00 87.62 81 ASN A N 1
ATOM 621 C CA . ASN A 1 81 ? 8.915 -0.528 -10.571 1.00 87.62 81 ASN A CA 1
ATOM 622 C C . ASN A 1 81 ? 8.217 0.767 -10.999 1.00 87.62 81 ASN A C 1
ATOM 624 O O . ASN A 1 81 ? 8.793 1.585 -11.713 1.00 87.62 81 ASN A O 1
ATOM 628 N N . SER A 1 82 ? 6.956 0.923 -10.609 1.00 87.50 82 SER A N 1
ATOM 629 C CA . SER A 1 82 ? 6.126 2.089 -10.875 1.00 87.50 82 SER A CA 1
ATOM 630 C C . SER A 1 82 ? 5.206 2.354 -9.692 1.00 87.50 82 SER A C 1
ATOM 632 O O . SER A 1 82 ? 4.818 1.431 -8.966 1.00 87.50 82 SER A O 1
ATOM 634 N N . ILE A 1 83 ? 4.832 3.622 -9.530 1.00 86.31 83 ILE A N 1
ATOM 635 C CA . ILE A 1 83 ? 3.906 4.060 -8.487 1.00 86.31 83 ILE A CA 1
ATOM 636 C C . ILE A 1 83 ? 2.535 3.415 -8.706 1.00 86.31 83 ILE A C 1
ATOM 638 O O . ILE A 1 83 ? 1.959 2.868 -7.766 1.00 86.31 83 ILE A O 1
ATOM 642 N N . LEU A 1 84 ? 2.048 3.392 -9.952 1.00 87.00 84 LEU A N 1
ATOM 643 C CA . LEU A 1 84 ? 0.807 2.696 -10.299 1.00 87.00 84 LEU A CA 1
ATOM 644 C C . LEU A 1 84 ? 0.858 1.200 -9.953 1.00 87.00 84 LEU A C 1
ATOM 646 O O . LEU A 1 84 ? -0.083 0.676 -9.364 1.00 87.00 84 LEU A O 1
ATOM 650 N N . GLY A 1 85 ? 1.955 0.506 -10.268 1.00 88.12 85 GLY A N 1
ATOM 651 C CA . GLY A 1 85 ? 2.072 -0.916 -9.943 1.00 88.12 85 GLY A CA 1
ATOM 652 C C . GLY A 1 85 ? 2.110 -1.176 -8.432 1.00 88.12 85 GLY A C 1
ATOM 653 O O . GLY A 1 85 ? 1.546 -2.165 -7.973 1.00 88.12 85 GLY A O 1
ATOM 654 N N . ALA A 1 86 ? 2.686 -0.261 -7.645 1.00 89.75 86 ALA A N 1
ATOM 655 C CA . ALA A 1 86 ? 2.673 -0.354 -6.185 1.00 89.75 86 ALA A CA 1
ATOM 656 C C . ALA A 1 86 ? 1.245 -0.213 -5.628 1.00 89.75 86 ALA A C 1
ATOM 658 O O . ALA A 1 86 ? 0.845 -0.965 -4.740 1.00 89.75 86 ALA A O 1
ATOM 659 N N . TYR A 1 87 ? 0.458 0.706 -6.198 1.00 89.44 87 TYR A N 1
ATOM 660 C CA . TYR A 1 87 ? -0.967 0.862 -5.896 1.00 89.44 87 TYR A CA 1
ATOM 661 C C . TYR A 1 87 ? -1.772 -0.398 -6.205 1.00 89.44 87 TYR A C 1
ATOM 663 O O . TYR A 1 87 ? -2.499 -0.884 -5.342 1.00 89.44 87 TYR A O 1
ATOM 671 N N . VAL A 1 88 ? -1.638 -0.926 -7.426 1.00 89.56 88 VAL A N 1
ATOM 672 C CA . VAL A 1 88 ? -2.360 -2.129 -7.866 1.00 89.56 88 VAL A CA 1
ATOM 673 C C . VAL A 1 88 ? -1.988 -3.328 -6.995 1.00 89.56 88 VAL A C 1
ATOM 675 O O . VAL A 1 88 ? -2.867 -4.084 -6.594 1.00 89.56 88 VAL A O 1
ATOM 678 N N . SER A 1 89 ? -0.708 -3.472 -6.639 1.00 91.62 89 SER A N 1
ATOM 679 C CA . SER A 1 89 ? -0.253 -4.536 -5.741 1.00 91.62 89 SER A CA 1
ATOM 680 C C . SER A 1 89 ? -0.928 -4.462 -4.368 1.00 91.62 89 SER A C 1
ATOM 682 O O . SER A 1 89 ? -1.464 -5.466 -3.894 1.00 91.62 89 SER A O 1
ATOM 684 N N . LEU A 1 90 ? -0.968 -3.277 -3.746 1.00 91.75 90 LEU A N 1
ATOM 685 C CA . LEU A 1 90 ? -1.659 -3.107 -2.467 1.00 91.75 90 LEU A CA 1
ATOM 686 C C . LEU A 1 90 ? -3.165 -3.362 -2.600 1.00 91.75 90 LEU A C 1
ATOM 688 O O . LEU A 1 90 ? -3.735 -4.034 -1.747 1.00 91.75 90 LEU A O 1
ATOM 692 N N . TRP A 1 91 ? -3.808 -2.867 -3.660 1.00 89.31 91 TRP A N 1
ATOM 693 C CA . TRP A 1 91 ? -5.239 -3.088 -3.875 1.00 89.31 91 TRP A CA 1
ATOM 694 C C . TRP A 1 91 ? -5.578 -4.577 -3.993 1.00 89.31 91 TRP A C 1
ATOM 696 O O . TRP A 1 91 ? -6.455 -5.057 -3.280 1.00 89.31 91 TRP A O 1
ATOM 706 N N . ASN A 1 92 ? -4.825 -5.328 -4.804 1.00 90.38 92 ASN A N 1
ATOM 707 C CA . ASN A 1 92 ? -4.995 -6.776 -4.946 1.00 90.38 92 ASN A CA 1
ATOM 708 C C . ASN A 1 92 ? -4.822 -7.506 -3.610 1.00 90.38 92 ASN A C 1
ATOM 710 O O . ASN A 1 92 ? -5.564 -8.441 -3.316 1.00 90.38 92 ASN A O 1
ATOM 714 N N . ARG A 1 93 ? -3.860 -7.071 -2.784 1.00 89.88 93 ARG A N 1
ATOM 715 C CA . ARG A 1 93 ? -3.648 -7.642 -1.452 1.00 89.88 93 ARG A CA 1
ATOM 716 C C . ARG A 1 93 ? -4.843 -7.397 -0.532 1.00 89.88 93 ARG A C 1
ATOM 718 O O . ARG A 1 93 ? -5.317 -8.335 0.097 1.00 89.88 93 ARG A O 1
ATOM 725 N N . VAL A 1 94 ? -5.342 -6.164 -0.478 1.00 89.00 94 VAL A N 1
ATOM 726 C CA . VAL A 1 94 ? -6.505 -5.808 0.350 1.00 89.00 94 VAL A CA 1
ATOM 727 C C . VAL A 1 94 ? -7.753 -6.562 -0.112 1.00 89.00 94 VAL A C 1
ATOM 729 O O . VAL A 1 94 ? -8.477 -7.103 0.715 1.00 89.00 94 VAL A O 1
ATOM 732 N N . GLN A 1 95 ? -7.973 -6.667 -1.424 1.00 88.50 95 GLN A N 1
ATOM 733 C CA . GLN A 1 95 ? -9.073 -7.442 -2.004 1.00 88.50 95 GLN A CA 1
ATOM 734 C C . GLN A 1 95 ? -8.989 -8.933 -1.645 1.00 88.50 95 GLN A C 1
ATOM 736 O O . GLN A 1 95 ? -10.002 -9.542 -1.304 1.00 88.50 95 GLN A O 1
ATOM 741 N N . ALA A 1 96 ? -7.789 -9.522 -1.661 1.00 87.62 96 ALA A N 1
ATOM 742 C CA . ALA A 1 96 ? -7.587 -10.899 -1.213 1.00 87.62 96 ALA A CA 1
ATOM 743 C C . ALA A 1 96 ? -7.918 -11.068 0.280 1.00 87.62 96 ALA A C 1
ATOM 745 O O . ALA A 1 96 ? -8.634 -11.999 0.643 1.00 87.62 96 ALA A O 1
ATOM 746 N N . ASP A 1 97 ? -7.462 -10.145 1.131 1.00 84.69 97 ASP A N 1
ATOM 747 C CA . ASP A 1 97 ? -7.754 -10.166 2.568 1.00 84.69 97 ASP A CA 1
ATOM 748 C C . ASP A 1 97 ? -9.267 -9.999 2.839 1.00 84.69 97 ASP A C 1
ATOM 750 O O . ASP A 1 97 ? -9.811 -10.684 3.700 1.00 84.69 97 ASP A O 1
ATOM 754 N N . MET A 1 98 ? -9.983 -9.173 2.063 1.00 82.31 98 MET A N 1
ATOM 755 C CA . MET A 1 98 ? -11.453 -9.088 2.119 1.00 82.31 98 MET A CA 1
ATOM 756 C C . MET A 1 98 ? -12.130 -10.400 1.716 1.00 82.31 98 MET A C 1
ATOM 758 O O . MET A 1 98 ? -13.062 -10.841 2.386 1.00 82.31 98 MET A O 1
ATOM 762 N N . GLY A 1 99 ? -11.661 -11.037 0.639 1.00 75.06 99 GLY A N 1
ATOM 763 C CA . GLY A 1 99 ? -12.179 -12.328 0.183 1.00 75.06 99 GLY A CA 1
ATOM 764 C C . GLY A 1 99 ? -12.025 -13.438 1.227 1.00 75.06 99 GLY A C 1
ATOM 765 O O . GLY A 1 99 ? -12.885 -14.307 1.318 1.00 75.06 99 GLY A O 1
ATOM 766 N N . LEU A 1 100 ? -10.980 -13.371 2.059 1.00 61.94 100 LEU A N 1
ATOM 767 C CA . LEU A 1 100 ? -10.756 -14.285 3.185 1.00 61.94 100 LEU A CA 1
ATOM 768 C C . LEU A 1 100 ? -11.653 -14.007 4.404 1.00 61.94 100 LEU A C 1
ATOM 770 O O . LEU A 1 100 ? -11.790 -14.880 5.252 1.00 61.94 100 LEU A O 1
ATOM 774 N N . ILE A 1 101 ? -12.236 -12.811 4.523 1.00 57.22 101 ILE A N 1
ATOM 775 C CA . ILE A 1 101 ? -13.131 -12.440 5.636 1.00 57.22 101 ILE A CA 1
ATOM 776 C C . ILE A 1 101 ? -14.591 -12.827 5.339 1.00 57.22 101 ILE A C 1
ATOM 778 O O . ILE A 1 101 ? -15.379 -13.011 6.264 1.00 57.22 101 ILE A O 1
ATOM 782 N N . VAL A 1 102 ? -14.963 -12.929 4.058 1.00 53.97 102 VAL A N 1
ATOM 783 C CA . VAL A 1 102 ? -16.344 -13.190 3.605 1.00 53.97 102 VAL A CA 1
ATOM 784 C C . VAL A 1 102 ? -16.612 -14.681 3.312 1.00 53.97 102 VAL A C 1
ATOM 786 O O . VAL A 1 102 ? -17.774 -15.063 3.165 1.00 53.97 102 VAL A O 1
ATOM 789 N N . GLY A 1 103 ? -15.572 -15.519 3.235 1.00 42.41 103 GLY A N 1
ATOM 790 C CA . GLY A 1 103 ? -15.668 -16.980 3.061 1.00 42.41 103 GLY A CA 1
ATOM 791 C C . GLY A 1 103 ? -15.568 -17.750 4.370 1.00 42.41 103 GLY A C 1
ATOM 792 O O . GLY A 1 103 ? -16.181 -18.838 4.436 1.00 42.41 103 GLY A O 1
#